Protein AF-A0A2G8K008-F1 (afdb_monomer)

Radius of gyration: 33.3 Å; Cα contacts (8 Å, |Δi|>4): 40; chains: 1; bounding box: 42×56×96 Å

Foldseek 3Di:
DDDDPDDPPPDPPVVVVVVVVVVVVVVVVCVVVPVPPPDPPPPPDDDVVVVVVVVVVVVVVVVVVVLVVLLVLLLVLVVVQVVCVVVVHDRDPVSVVSCVVNNNPPPPPDDDDDDPPDD

Organism: Stichopus japonicus (NCBI:txid307972)

Mean predicted aligned error: 19.08 Å

Sequence (119 aa):
MIPYLSALGSLTEMDYVGKAILSNKVKGVTKELGFSDDQSEEKPAYDPEKEKEEERRKAEEKAKRDGIMNKKKAERAAKRNDIRAKYGLKESRNDVQMVEDHGPAGKSTGEEDSKCLVM

Solvent-accessible surface area (backbone atoms only — not comparable to full-atom values): 7413 Å² total; per-residue (Å²): 136,88,86,91,87,83,87,92,83,85,74,68,67,69,56,51,55,54,51,52,54,52,52,51,51,53,54,50,53,37,51,76,71,64,65,62,86,79,64,86,73,75,71,75,78,88,51,75,65,61,51,53,53,49,52,51,52,53,51,53,52,47,52,52,52,50,53,53,52,44,30,55,49,6,42,51,27,47,54,51,37,54,53,26,52,75,71,74,40,80,68,50,68,70,33,51,49,40,23,68,78,48,31,61,71,71,84,73,90,64,85,84,88,76,85,79,80,79,129

pLDDT: mean 71.55, std 18.43, range [37.97, 96.94]

InterPro domains:
  IPR008849 Synaphin [PF05835] (14-107)
  IPR008849 Synaphin [PTHR16705] (14-111)

Structure (mmCIF, N/CA/C/O backbone):
data_AF-A0A2G8K008-F1
#
_entry.id   AF-A0A2G8K008-F1
#
loop_
_atom_site.group_PDB
_atom_site.id
_atom_site.type_symbol
_atom_site.label_atom_id
_atom_site.label_alt_id
_atom_site.label_comp_id
_atom_site.label_asym_id
_atom_site.label_entity_id
_atom_site.label_seq_id
_atom_site.pdbx_PDB_ins_code
_atom_site.Cartn_x
_atom_site.Cartn_y
_atom_site.Cartn_z
_atom_site.occupancy
_atom_site.B_iso_or_equiv
_atom_site.auth_seq_id
_atom_site.auth_comp_id
_atom_site.auth_asym_id
_atom_site.auth_atom_id
_atom_site.pdbx_PDB_model_num
ATOM 1 N N . MET A 1 1 ? -17.791 44.727 -73.343 1.00 37.97 1 MET A N 1
ATOM 2 C CA . MET A 1 1 ? -18.299 45.363 -72.112 1.00 37.97 1 MET A CA 1
ATOM 3 C C . MET A 1 1 ? -17.613 44.665 -70.943 1.00 37.97 1 MET A C 1
ATOM 5 O O . MET A 1 1 ? -17.682 43.450 -70.854 1.00 37.97 1 MET A O 1
ATOM 9 N N . ILE A 1 2 ? -16.813 45.439 -70.214 1.00 46.34 2 ILE A N 1
ATOM 10 C CA . ILE A 1 2 ? -15.912 45.142 -69.075 1.00 46.34 2 ILE A CA 1
ATOM 11 C C . ILE A 1 2 ? -16.750 44.769 -67.816 1.00 46.34 2 ILE A C 1
ATOM 13 O O . ILE A 1 2 ? -17.933 45.113 -67.848 1.00 46.34 2 ILE A O 1
ATOM 17 N N . PRO A 1 3 ? -16.237 44.243 -66.670 1.00 54.53 3 PRO A N 1
ATOM 18 C CA . PRO A 1 3 ? -14.991 43.514 -66.316 1.00 54.53 3 PRO A CA 1
ATOM 19 C C . PRO A 1 3 ? -15.253 42.224 -65.494 1.00 54.53 3 PRO A C 1
ATOM 21 O O . PRO A 1 3 ? -16.226 42.168 -64.767 1.00 54.53 3 PRO A O 1
ATOM 24 N N . TYR A 1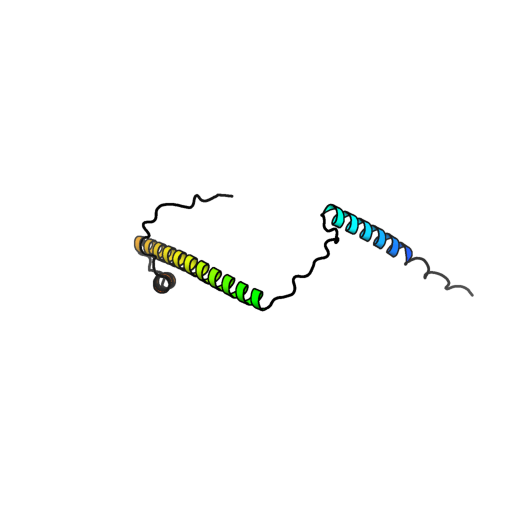 4 ? -14.305 41.283 -65.426 1.00 44.22 4 TYR A N 1
ATOM 25 C CA . TYR A 1 4 ? -13.958 40.602 -64.156 1.00 44.22 4 TYR A CA 1
ATOM 26 C C . TYR A 1 4 ? -12.476 40.195 -64.208 1.00 44.22 4 TYR A C 1
ATOM 28 O O . TYR A 1 4 ? -12.109 39.028 -64.274 1.00 44.22 4 TYR A O 1
ATOM 36 N N . LEU A 1 5 ? -11.612 41.212 -64.245 1.00 51.97 5 LEU A N 1
ATOM 37 C CA . LEU A 1 5 ? -10.209 41.115 -63.853 1.00 51.97 5 LEU A CA 1
ATOM 38 C C . LEU A 1 5 ? -10.081 41.822 -62.502 1.00 51.97 5 LEU A C 1
ATOM 40 O O . LEU A 1 5 ? -10.019 43.046 -62.470 1.00 51.97 5 LEU A O 1
ATOM 44 N N . SER A 1 6 ? -10.075 41.070 -61.406 1.00 51.66 6 SER A N 1
ATOM 45 C CA . SER A 1 6 ? -9.385 41.403 -60.151 1.00 51.66 6 SER A CA 1
ATOM 46 C C . SER A 1 6 ? -9.639 40.292 -59.126 1.00 51.66 6 SER A C 1
ATOM 48 O O . SER A 1 6 ? -10.675 39.642 -59.163 1.00 51.66 6 SER A O 1
ATOM 50 N N . ALA A 1 7 ? -8.694 40.108 -58.202 1.00 50.91 7 ALA A N 1
ATOM 51 C CA . ALA A 1 7 ? -8.805 39.297 -56.980 1.00 50.91 7 ALA A CA 1
ATOM 52 C C . ALA A 1 7 ? -8.298 37.839 -56.991 1.00 50.91 7 ALA A C 1
ATOM 54 O O . ALA A 1 7 ? -8.877 36.985 -56.330 1.00 50.91 7 ALA A O 1
ATOM 55 N N . LEU A 1 8 ? -7.142 37.562 -57.606 1.00 50.50 8 LEU A N 1
ATOM 56 C CA . LEU A 1 8 ? -6.338 36.370 -57.252 1.00 50.50 8 LEU A CA 1
ATOM 57 C C . LEU A 1 8 ? -4.865 36.685 -56.924 1.00 50.50 8 LEU A C 1
ATOM 59 O O . LEU A 1 8 ? -4.016 35.804 -56.950 1.00 50.50 8 LEU A O 1
ATOM 63 N N . GLY A 1 9 ? -4.549 37.943 -56.602 1.00 48.09 9 GLY A N 1
ATOM 64 C CA . GLY A 1 9 ? -3.162 38.415 -56.504 1.00 48.09 9 GLY A CA 1
ATOM 65 C C . GLY A 1 9 ? -2.663 38.862 -55.129 1.00 48.09 9 GLY A C 1
ATOM 66 O O . GLY A 1 9 ? -1.627 39.510 -55.094 1.00 48.09 9 GLY A O 1
ATOM 67 N N . SER A 1 10 ? -3.359 38.618 -54.010 1.00 51.38 10 SER A N 1
ATOM 68 C CA . SER A 1 10 ? -2.963 39.268 -52.740 1.00 51.38 10 SER A CA 1
ATOM 69 C C . SER A 1 10 ? -3.232 38.486 -51.449 1.00 51.38 10 SER A C 1
ATOM 71 O O . SER A 1 10 ? -3.514 39.100 -50.423 1.00 51.38 10 SER A O 1
ATOM 73 N N . LEU A 1 11 ? -3.172 37.151 -51.463 1.00 49.22 11 LEU A N 1
ATOM 74 C CA . LEU A 1 11 ? -3.398 36.345 -50.247 1.00 49.22 11 LEU A CA 1
ATOM 75 C C . LEU A 1 11 ? -2.290 35.337 -49.915 1.00 49.22 11 LEU A C 1
ATOM 77 O O . LEU A 1 11 ? -2.370 34.684 -48.884 1.00 49.2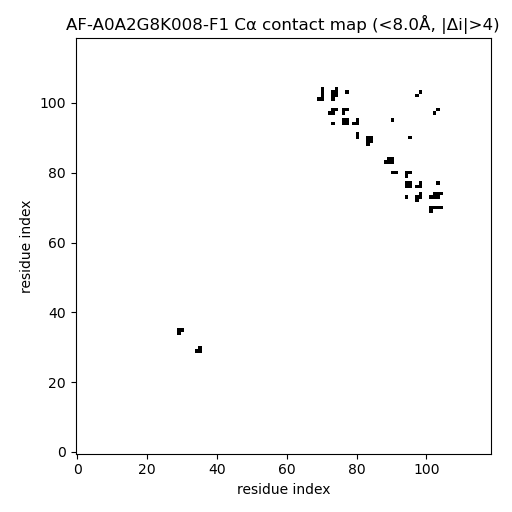2 11 LEU A O 1
ATOM 81 N N . THR A 1 12 ? -1.228 35.230 -50.717 1.00 52.75 12 THR A N 1
ATOM 82 C CA . THR A 1 12 ? -0.162 34.241 -50.475 1.00 52.75 12 THR A CA 1
ATOM 83 C C . THR A 1 12 ? 1.086 34.813 -49.799 1.00 52.75 12 THR A C 1
ATOM 85 O O . THR A 1 12 ? 1.780 34.070 -49.118 1.00 52.75 12 THR A O 1
ATOM 88 N N . GLU A 1 13 ? 1.388 36.111 -49.917 1.00 50.66 13 GLU A N 1
ATOM 89 C CA . GLU A 1 13 ? 2.628 36.676 -49.344 1.00 50.66 13 GLU A CA 1
ATOM 90 C C . GLU A 1 13 ? 2.547 36.943 -47.831 1.00 50.66 13 GLU A C 1
ATOM 92 O O . GLU A 1 13 ? 3.503 36.655 -47.107 1.00 50.66 13 GLU A O 1
ATOM 97 N N . MET A 1 14 ? 1.400 37.413 -47.322 1.00 53.91 14 MET A N 1
ATOM 98 C CA . MET A 1 14 ? 1.188 37.643 -45.879 1.00 53.91 14 MET A CA 1
ATOM 99 C C . MET A 1 14 ? 1.344 36.355 -45.052 1.00 53.91 14 MET A C 1
ATOM 101 O O . MET A 1 14 ? 1.922 36.379 -43.963 1.00 53.91 14 MET A O 1
ATOM 105 N N . ASP A 1 15 ? 0.903 35.218 -45.594 1.00 57.16 15 ASP A N 1
ATOM 106 C CA . ASP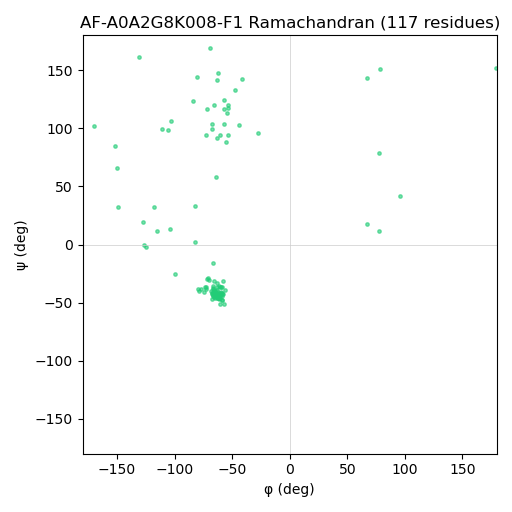 A 1 15 ? 0.991 33.917 -44.924 1.00 57.16 15 ASP A CA 1
ATOM 107 C C . ASP A 1 15 ? 2.424 33.373 -44.849 1.00 57.16 15 ASP A C 1
ATOM 109 O O . ASP A 1 15 ? 2.769 32.664 -43.900 1.00 57.16 15 ASP A O 1
ATOM 113 N N . T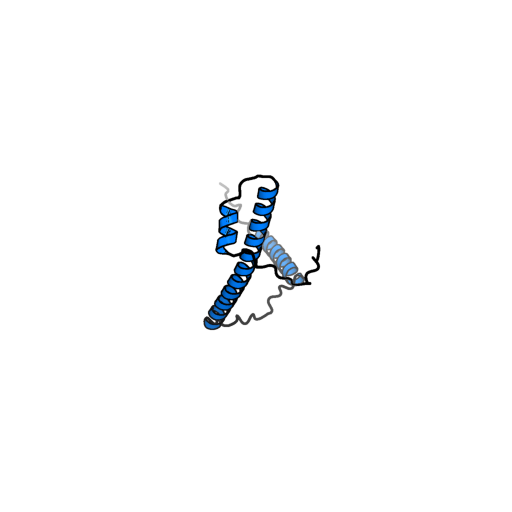YR A 1 16 ? 3.288 33.707 -45.812 1.00 55.88 16 TYR A N 1
ATOM 114 C CA . TYR A 1 16 ? 4.691 33.282 -45.795 1.00 55.88 16 TYR A CA 1
ATOM 115 C C . TYR A 1 16 ? 5.514 34.064 -44.769 1.00 55.88 16 TYR A C 1
ATOM 117 O O . TYR A 1 16 ? 6.307 33.472 -44.033 1.00 55.88 16 TYR A O 1
ATOM 125 N N . VAL A 1 17 ? 5.289 35.377 -44.667 1.00 58.88 17 VAL A N 1
ATOM 126 C CA . VAL A 1 17 ? 6.004 36.232 -43.708 1.00 58.88 17 VAL A CA 1
ATOM 127 C C . VAL A 1 17 ? 5.608 35.887 -42.268 1.00 58.88 17 VAL A C 1
ATOM 129 O O . VAL A 1 17 ? 6.478 35.746 -41.406 1.00 58.88 17 VAL A O 1
ATOM 132 N N . GLY A 1 18 ? 4.317 35.649 -42.006 1.00 57.91 18 GLY A N 1
ATOM 133 C CA . GLY A 1 18 ? 3.836 35.228 -40.686 1.00 57.91 18 GLY A CA 1
ATOM 134 C C . GLY A 1 18 ? 4.404 33.875 -40.241 1.00 57.91 18 GLY A C 1
ATOM 135 O O . GLY A 1 18 ? 4.866 33.736 -39.104 1.00 57.91 18 GLY A O 1
ATOM 136 N N . 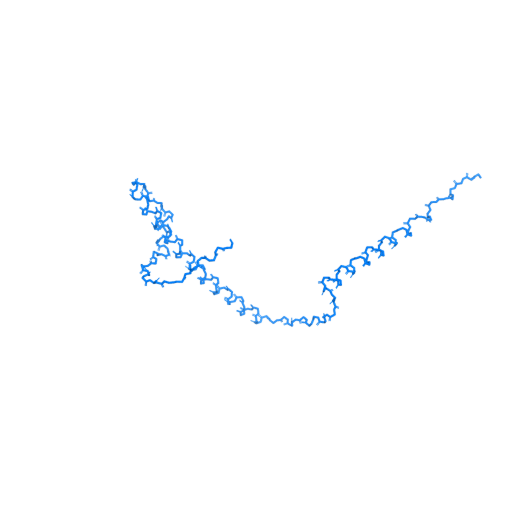LYS A 1 19 ? 4.460 32.893 -41.153 1.00 59.00 19 LYS A N 1
ATOM 137 C CA . LYS A 1 19 ? 5.069 31.576 -40.889 1.00 59.00 19 LYS A CA 1
ATOM 138 C C . LYS A 1 19 ? 6.572 31.679 -40.628 1.00 59.00 19 LYS A C 1
ATOM 140 O O . LYS A 1 19 ? 7.072 31.028 -39.710 1.00 59.00 19 LYS A O 1
ATOM 145 N N . ALA A 1 20 ? 7.288 32.527 -41.368 1.00 59.88 20 ALA A N 1
ATOM 146 C CA . ALA A 1 20 ? 8.719 32.739 -41.167 1.00 59.88 20 ALA A CA 1
ATOM 147 C C . ALA A 1 20 ? 9.024 33.334 -39.779 1.00 59.88 20 ALA A C 1
ATOM 149 O O . ALA A 1 20 ? 9.903 32.835 -39.072 1.00 59.88 20 ALA A O 1
ATOM 150 N N . ILE A 1 21 ? 8.252 34.333 -39.337 1.00 60.72 21 ILE A N 1
ATOM 151 C CA . ILE A 1 21 ? 8.443 34.978 -38.028 1.00 60.72 21 ILE A CA 1
ATOM 152 C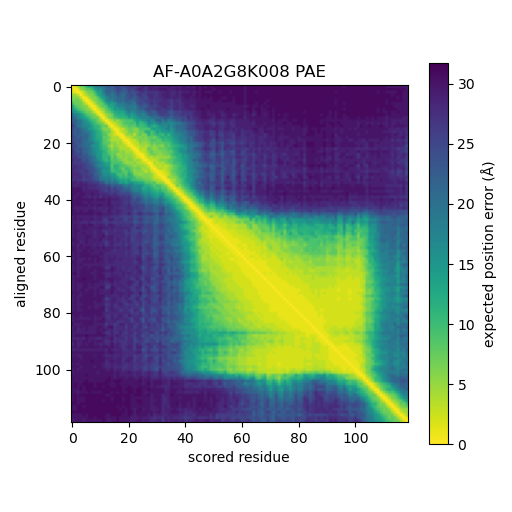 C . ILE A 1 21 ? 8.119 34.017 -36.876 1.00 60.72 21 ILE A C 1
ATOM 154 O O . ILE A 1 21 ? 8.885 33.952 -35.910 1.00 60.72 21 ILE A O 1
ATOM 158 N N . LEU A 1 22 ? 7.036 33.233 -36.976 1.00 60.22 22 LEU A N 1
ATOM 159 C CA . LEU A 1 22 ? 6.732 32.201 -35.976 1.00 60.22 22 LEU A CA 1
ATOM 160 C C . LEU A 1 22 ? 7.839 31.146 -35.909 1.00 60.22 22 LEU A C 1
ATOM 162 O O . LEU A 1 22 ? 8.272 30.786 -34.817 1.00 60.22 22 LEU A O 1
ATOM 166 N N . SER A 1 23 ? 8.335 30.687 -37.061 1.00 59.41 23 SER A N 1
ATOM 167 C CA . SER A 1 23 ? 9.384 29.666 -37.104 1.00 59.41 23 SER A CA 1
ATOM 168 C C . SER A 1 23 ? 10.695 30.148 -36.472 1.00 59.41 23 SER A C 1
ATOM 170 O O . SER A 1 23 ? 11.346 29.388 -35.758 1.00 59.41 23 SER A O 1
ATOM 172 N N . ASN A 1 24 ? 11.046 31.426 -36.647 1.00 60.75 24 ASN A N 1
ATOM 173 C CA . ASN A 1 24 ? 12.241 32.015 -36.046 1.00 60.75 24 ASN A CA 1
ATOM 174 C C . ASN A 1 24 ? 12.086 32.233 -34.535 1.00 60.75 24 ASN A C 1
ATOM 176 O O . ASN A 1 24 ? 13.034 31.984 -33.793 1.00 60.75 24 ASN A O 1
ATOM 180 N N . LYS A 1 25 ? 10.899 32.635 -34.057 1.00 62.31 25 LYS A N 1
ATOM 181 C CA . LYS A 1 25 ? 10.638 32.761 -32.612 1.00 62.31 25 LYS A CA 1
ATOM 182 C C . LYS A 1 25 ? 10.663 31.410 -31.905 1.00 62.31 25 LYS A C 1
ATOM 184 O O . LYS A 1 25 ? 11.287 31.299 -30.857 1.00 62.31 25 LYS A O 1
ATOM 189 N N . VAL A 1 26 ? 10.041 30.384 -32.487 1.00 61.59 26 VAL A N 1
ATOM 190 C CA . VAL A 1 26 ? 10.057 29.028 -31.919 1.00 61.59 26 VAL A CA 1
ATOM 191 C C . VAL A 1 26 ? 11.485 28.486 -31.881 1.00 61.59 26 VAL A C 1
ATOM 193 O O . VAL A 1 26 ? 11.914 28.021 -30.832 1.00 61.59 26 VAL A O 1
ATOM 196 N N . LYS A 1 27 ? 12.260 28.644 -32.965 1.00 60.38 27 LYS A N 1
ATOM 197 C CA . LYS A 1 27 ? 13.676 28.241 -32.998 1.00 60.38 27 LYS A CA 1
ATOM 198 C C . LYS A 1 27 ? 14.548 28.989 -31.982 1.00 60.38 27 LYS A C 1
ATOM 200 O O . LYS A 1 27 ? 15.476 28.399 -31.437 1.00 60.38 27 LYS A O 1
ATOM 205 N N . GLY A 1 28 ? 14.274 30.271 -31.730 1.00 61.75 28 GLY A N 1
ATOM 206 C CA . GLY A 1 28 ? 14.975 31.053 -30.705 1.00 61.75 28 GLY A CA 1
ATOM 207 C C . GLY A 1 28 ? 14.709 30.526 -29.294 1.00 61.75 28 GLY A C 1
ATOM 208 O O . GLY A 1 28 ? 15.649 30.282 -28.544 1.00 61.75 28 GLY A O 1
ATOM 209 N N . VAL A 1 29 ? 13.441 30.248 -28.976 1.00 63.81 29 VAL A N 1
ATOM 210 C CA . VAL A 1 29 ? 13.027 29.728 -27.663 1.00 63.81 29 VAL A CA 1
ATOM 211 C C . VAL A 1 29 ? 13.529 28.300 -27.433 1.00 63.81 29 VAL A C 1
ATOM 213 O O . VAL A 1 29 ? 14.011 27.994 -26.348 1.00 63.81 29 VAL A O 1
ATOM 216 N N . THR A 1 30 ? 13.501 27.422 -28.441 1.00 61.88 30 THR A N 1
ATOM 217 C CA . THR A 1 30 ? 14.047 26.059 -28.300 1.00 61.88 30 THR A CA 1
ATOM 218 C C . THR A 1 30 ? 15.563 26.061 -28.103 1.00 61.88 30 THR A C 1
ATOM 220 O O . THR A 1 30 ? 16.083 25.205 -27.395 1.00 61.88 30 THR A O 1
ATOM 223 N N . LYS A 1 31 ? 16.278 27.033 -28.684 1.00 63.09 31 LYS A N 1
ATOM 224 C CA . LYS A 1 31 ? 17.733 27.169 -28.537 1.00 63.09 31 LYS A CA 1
ATOM 225 C C . LYS A 1 31 ? 18.137 27.762 -27.181 1.00 63.09 31 LYS A C 1
ATOM 227 O O . LYS A 1 31 ? 19.110 27.295 -26.601 1.00 63.09 31 LYS A O 1
ATOM 232 N N . GLU A 1 32 ? 17.384 28.730 -26.653 1.00 63.31 32 GLU A N 1
ATOM 233 C CA . GLU A 1 32 ? 17.598 29.267 -25.294 1.00 63.31 32 GLU A CA 1
ATOM 234 C C . GLU A 1 32 ? 17.229 28.262 -24.193 1.00 63.31 32 GLU A C 1
ATOM 236 O O . GLU A 1 32 ? 17.865 28.240 -23.144 1.00 63.31 32 GLU A O 1
ATOM 241 N N . LEU A 1 33 ? 16.249 27.388 -24.444 1.00 63.72 33 LEU A N 1
ATOM 242 C CA . LEU A 1 33 ? 15.861 26.308 -23.530 1.00 63.72 33 LEU A CA 1
ATOM 243 C C . LEU A 1 33 ? 16.755 25.055 -23.632 1.00 63.72 33 LEU A C 1
ATOM 245 O O . LEU A 1 33 ? 16.492 24.072 -22.946 1.00 63.72 33 LEU A O 1
ATOM 249 N N . GLY A 1 34 ? 17.801 25.070 -24.469 1.00 59.94 34 GLY A N 1
ATOM 250 C CA . GLY A 1 34 ? 18.765 23.969 -24.581 1.00 59.94 34 GLY A CA 1
ATOM 251 C C . GLY A 1 34 ? 18.290 22.750 -25.382 1.00 59.94 34 GLY A C 1
ATOM 252 O O . GLY A 1 34 ? 18.976 21.734 -25.387 1.00 59.94 34 GLY A O 1
ATOM 253 N N . PHE A 1 35 ? 17.174 22.844 -26.113 1.00 60.69 35 PHE A N 1
ATOM 254 C CA . PHE A 1 35 ? 16.686 21.805 -27.036 1.00 60.69 35 PHE A CA 1
ATOM 255 C C . PHE A 1 35 ? 17.374 21.872 -28.411 1.00 60.69 35 PHE A C 1
ATOM 257 O O . PHE A 1 35 ? 16.754 21.632 -29.448 1.00 60.69 35 PHE A O 1
ATOM 264 N N . SER A 1 36 ? 18.648 22.264 -28.457 1.00 58.00 36 SER A N 1
ATOM 265 C CA . SER A 1 36 ? 19.461 22.083 -29.659 1.00 58.00 36 SER A CA 1
ATOM 266 C C . SER A 1 36 ? 19.691 20.589 -29.861 1.00 58.00 36 SER A C 1
ATOM 268 O O . SER A 1 36 ? 20.485 19.975 -29.154 1.00 58.00 36 SER A O 1
ATOM 270 N N . ASP A 1 37 ? 18.950 20.052 -30.823 1.00 57.69 37 ASP A N 1
ATOM 271 C CA . ASP A 1 37 ? 18.991 18.703 -31.392 1.00 57.69 37 ASP A CA 1
ATOM 272 C C . ASP A 1 37 ? 20.334 18.427 -32.101 1.00 57.69 37 ASP A C 1
ATOM 274 O O . ASP A 1 37 ? 20.398 18.205 -33.305 1.00 57.69 37 ASP A O 1
ATOM 278 N N . ASP A 1 38 ? 21.435 18.547 -31.357 1.00 54.97 38 ASP A N 1
ATOM 279 C CA . ASP A 1 38 ? 22.773 18.079 -31.746 1.00 54.97 38 ASP A CA 1
ATOM 280 C C . ASP A 1 38 ? 23.255 17.006 -30.759 1.00 54.97 38 ASP A C 1
ATOM 282 O O . ASP A 1 38 ? 24.432 16.872 -30.429 1.00 54.97 38 ASP A O 1
ATOM 286 N N . GLN A 1 39 ? 22.296 16.243 -30.238 1.00 53.91 39 GLN A N 1
ATOM 287 C CA . GLN A 1 39 ? 22.562 14.912 -29.740 1.00 53.91 39 GLN A CA 1
ATOM 288 C C . GLN A 1 39 ? 22.039 13.967 -30.804 1.00 53.91 39 GLN A C 1
ATOM 290 O O . GLN A 1 39 ? 20.836 13.798 -30.970 1.00 53.91 39 GLN A O 1
ATOM 295 N N . SER A 1 40 ? 22.955 13.346 -31.541 1.00 54.22 40 SER A N 1
ATOM 296 C CA . SER A 1 40 ? 22.682 12.047 -32.133 1.00 54.22 40 SER A CA 1
ATOM 297 C C . SER A 1 40 ? 22.262 11.117 -30.993 1.00 54.22 40 SER A C 1
ATOM 299 O O . SER A 1 40 ? 23.105 10.492 -30.350 1.00 54.22 40 SER A O 1
ATOM 301 N N . GLU A 1 41 ? 20.966 11.093 -30.688 1.00 53.00 41 GLU A N 1
ATOM 302 C CA . GLU A 1 41 ? 20.364 10.108 -29.810 1.00 53.00 41 GLU A CA 1
ATOM 303 C C . GLU A 1 41 ? 20.558 8.756 -30.501 1.00 53.00 41 GLU A C 1
ATOM 305 O O . GLU A 1 41 ? 19.763 8.329 -31.345 1.00 53.00 41 GLU A O 1
ATOM 310 N N . GLU A 1 42 ? 21.669 8.089 -30.180 1.00 54.78 42 GLU A N 1
ATOM 311 C CA . GLU A 1 42 ? 21.787 6.644 -30.286 1.00 54.78 42 GLU A CA 1
ATOM 312 C C . GLU A 1 42 ? 20.607 6.074 -29.504 1.00 54.78 42 GLU A C 1
ATOM 314 O O . GLU A 1 42 ? 20.632 5.959 -28.279 1.00 54.78 42 GLU A O 1
ATOM 319 N N . LYS A 1 43 ? 19.515 5.787 -30.218 1.00 55.97 43 LYS A N 1
ATOM 320 C CA . LYS A 1 43 ? 18.378 5.074 -29.653 1.00 55.97 43 LYS A CA 1
ATOM 321 C C . LYS A 1 43 ? 18.947 3.791 -29.051 1.00 55.97 43 LYS A C 1
ATOM 323 O O . LYS A 1 43 ? 19.508 3.001 -29.818 1.00 55.97 43 LYS A O 1
ATOM 328 N N . PRO A 1 44 ? 18.844 3.567 -27.727 1.00 59.50 44 PRO A N 1
ATOM 329 C CA . PRO A 1 44 ? 19.318 2.322 -27.155 1.00 59.50 44 PRO A CA 1
ATOM 330 C C . PRO A 1 44 ? 18.580 1.200 -27.881 1.00 59.50 44 PRO A C 1
ATOM 332 O O . PRO A 1 44 ? 17.350 1.224 -27.977 1.00 59.50 44 PRO A O 1
ATOM 335 N N . ALA A 1 45 ? 19.332 0.272 -28.473 1.00 71.12 45 ALA A N 1
ATOM 336 C CA . ALA A 1 45 ? 18.747 -0.882 -29.135 1.00 71.12 45 ALA A CA 1
ATOM 337 C C . ALA A 1 45 ? 17.812 -1.569 -28.132 1.00 71.12 45 ALA A C 1
ATOM 339 O O . ALA A 1 45 ? 18.239 -1.931 -27.034 1.00 71.12 45 ALA A O 1
ATOM 340 N N . TYR A 1 46 ? 16.529 -1.662 -28.485 1.00 70.56 46 TYR A N 1
ATOM 341 C CA . TYR A 1 46 ? 15.509 -2.266 -27.639 1.00 70.56 46 TYR A CA 1
ATOM 342 C C . TYR A 1 46 ? 15.921 -3.702 -27.305 1.00 70.56 46 TYR A C 1
ATOM 344 O O . TYR A 1 46 ? 16.070 -4.536 -28.200 1.00 70.56 46 TYR A O 1
ATOM 352 N N . ASP A 1 47 ? 16.136 -3.956 -26.016 1.00 78.31 47 ASP A N 1
ATOM 353 C CA . ASP A 1 47 ? 16.577 -5.241 -25.491 1.00 78.31 47 ASP A CA 1
ATOM 354 C C . ASP A 1 47 ? 15.427 -5.866 -24.681 1.00 78.31 47 ASP A C 1
ATOM 356 O O . ASP A 1 47 ? 15.188 -5.475 -23.530 1.00 78.31 47 ASP A O 1
ATOM 360 N N . PRO A 1 48 ? 14.677 -6.813 -25.272 1.00 80.06 48 PRO A N 1
ATOM 361 C CA . PRO A 1 48 ? 13.493 -7.396 -24.648 1.00 80.06 48 PRO A CA 1
ATOM 362 C C . PRO A 1 48 ? 13.815 -8.229 -23.399 1.00 80.06 48 PRO A C 1
ATOM 364 O O . PRO A 1 48 ? 12.908 -8.539 -22.625 1.00 80.06 48 PRO A O 1
ATOM 367 N N . GLU A 1 49 ? 15.074 -8.625 -23.178 1.00 79.81 49 GLU A N 1
ATOM 368 C CA . GLU A 1 49 ? 15.466 -9.327 -21.951 1.00 79.81 49 GLU A CA 1
ATOM 369 C C . GLU A 1 49 ? 15.636 -8.356 -20.779 1.00 79.81 49 GLU A C 1
ATOM 371 O O . GLU A 1 49 ? 15.151 -8.635 -19.678 1.00 79.81 49 GLU A O 1
ATOM 376 N N . LYS A 1 50 ? 16.218 -7.176 -21.027 1.00 80.44 50 LYS A N 1
ATOM 377 C CA . LYS A 1 50 ? 16.341 -6.115 -20.013 1.00 80.44 50 LYS A CA 1
ATOM 378 C C . LYS A 1 50 ? 14.986 -5.562 -19.593 1.00 80.44 50 LYS A C 1
ATOM 380 O O . LYS A 1 50 ? 14.769 -5.337 -18.405 1.00 80.44 50 LYS A O 1
ATOM 385 N N . GLU A 1 51 ? 14.054 -5.402 -20.532 1.00 82.69 51 GLU A N 1
ATOM 386 C CA . GLU A 1 51 ? 12.693 -4.961 -20.207 1.00 82.69 51 GLU A CA 1
ATOM 387 C C . GLU A 1 51 ? 11.991 -5.954 -19.265 1.00 82.69 51 GLU A C 1
ATOM 389 O O . GLU A 1 51 ? 11.457 -5.554 -18.230 1.00 82.69 51 GLU A O 1
ATOM 394 N N . LYS A 1 52 ? 12.075 -7.261 -19.546 1.00 86.00 52 LYS A N 1
ATOM 395 C CA . LYS A 1 52 ? 11.494 -8.302 -18.678 1.00 86.00 52 LYS A CA 1
ATOM 396 C C . LYS A 1 52 ? 12.129 -8.334 -17.290 1.00 86.00 52 LYS A C 1
ATOM 398 O O . LYS A 1 52 ? 11.431 -8.552 -16.297 1.00 86.00 52 LYS A O 1
ATOM 403 N N . GLU A 1 53 ? 13.443 -8.150 -17.193 1.00 83.88 53 GLU A N 1
ATOM 404 C CA . GLU A 1 53 ? 14.126 -8.102 -15.899 1.00 83.88 53 GLU A CA 1
ATOM 405 C C . GLU A 1 53 ? 13.717 -6.862 -15.089 1.00 83.88 53 GLU A C 1
ATOM 407 O O . GLU A 1 53 ? 13.437 -6.960 -13.888 1.00 83.88 53 GLU A O 1
ATOM 412 N N . GLU A 1 54 ? 13.593 -5.705 -15.741 1.00 84.56 54 GLU A N 1
ATOM 413 C CA . GLU A 1 54 ? 13.083 -4.492 -15.109 1.00 84.56 54 GLU A CA 1
ATOM 414 C C . GLU A 1 54 ? 11.633 -4.628 -14.644 1.00 84.56 54 GLU A C 1
ATOM 416 O O . GLU A 1 54 ? 11.304 -4.202 -13.535 1.00 84.56 54 GLU A O 1
ATOM 421 N N . GLU A 1 55 ? 10.756 -5.220 -15.455 1.00 88.06 55 GLU A N 1
ATOM 422 C CA . GLU A 1 55 ? 9.364 -5.473 -15.079 1.00 88.06 55 GLU A CA 1
ATOM 423 C C . GLU A 1 55 ? 9.269 -6.375 -13.849 1.00 88.06 55 GLU A C 1
ATOM 425 O O . GLU A 1 55 ? 8.516 -6.075 -12.916 1.00 88.06 55 GLU A O 1
ATOM 430 N N . ARG A 1 56 ? 10.084 -7.436 -13.789 1.00 88.31 56 ARG A N 1
ATOM 431 C CA . ARG A 1 56 ? 10.160 -8.312 -12.613 1.00 88.31 56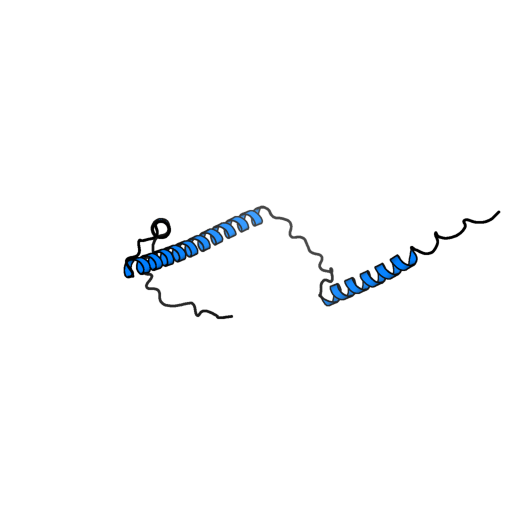 ARG A CA 1
ATOM 432 C C . ARG A 1 56 ? 10.625 -7.561 -11.371 1.00 88.31 56 ARG A C 1
ATOM 434 O O . ARG A 1 56 ? 9.988 -7.674 -10.324 1.00 88.31 56 ARG A O 1
ATOM 441 N N . ARG A 1 57 ? 11.676 -6.742 -11.480 1.00 89.50 57 ARG A N 1
ATOM 442 C CA . ARG A 1 57 ? 12.158 -5.907 -10.366 1.00 89.50 57 ARG A CA 1
ATOM 443 C C . ARG A 1 57 ? 11.097 -4.919 -9.888 1.00 89.50 57 ARG A C 1
ATOM 445 O O . ARG A 1 57 ? 10.856 -4.811 -8.686 1.00 89.50 57 ARG A O 1
ATOM 452 N N . LYS A 1 58 ? 10.410 -4.245 -10.814 1.00 89.25 58 LYS A N 1
ATOM 453 C CA . LYS A 1 58 ? 9.312 -3.317 -10.500 1.00 89.25 58 LYS A CA 1
ATOM 454 C C . LYS A 1 58 ? 8.154 -4.044 -9.810 1.00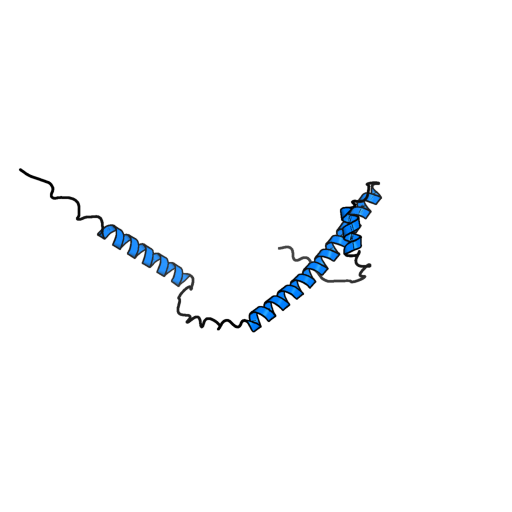 89.25 58 LYS A C 1
ATOM 456 O O . LYS A 1 58 ? 7.602 -3.517 -8.844 1.00 89.25 58 LYS A O 1
ATOM 461 N N . ALA A 1 59 ? 7.811 -5.254 -10.251 1.00 89.88 59 ALA A N 1
ATOM 462 C CA . ALA A 1 59 ? 6.775 -6.071 -9.624 1.00 89.88 59 ALA A CA 1
ATOM 463 C C . ALA A 1 59 ? 7.155 -6.495 -8.194 1.00 89.88 59 ALA A C 1
ATOM 465 O O . ALA A 1 59 ? 6.333 -6.384 -7.284 1.00 89.88 59 ALA A O 1
ATOM 466 N N . GLU A 1 60 ? 8.403 -6.911 -7.966 1.00 90.69 60 GLU A N 1
ATOM 467 C CA . GLU A 1 60 ? 8.906 -7.271 -6.635 1.00 90.69 60 GLU A CA 1
ATOM 468 C C . GLU A 1 60 ? 8.948 -6.068 -5.683 1.00 90.69 60 GLU A C 1
ATOM 470 O O . GLU A 1 60 ? 8.524 -6.167 -4.529 1.00 90.69 60 GLU A O 1
ATOM 475 N N . GLU A 1 61 ? 9.414 -4.908 -6.151 1.00 89.69 61 GLU A N 1
ATOM 476 C CA . GLU A 1 61 ? 9.378 -3.674 -5.363 1.00 89.69 61 GLU A CA 1
ATOM 477 C C . GLU A 1 61 ? 7.953 -3.254 -5.022 1.00 89.69 61 GLU A C 1
ATOM 479 O O . GLU A 1 61 ? 7.675 -2.862 -3.885 1.00 89.69 61 GLU A O 1
ATOM 484 N N . LYS A 1 62 ? 7.039 -3.351 -5.991 1.00 90.88 62 LYS A N 1
ATOM 485 C CA . LYS A 1 62 ? 5.627 -3.050 -5.778 1.00 90.88 62 LYS A CA 1
ATOM 486 C C . LYS A 1 62 ? 5.031 -3.986 -4.731 1.00 90.88 62 LYS A C 1
ATOM 488 O O . LYS A 1 62 ? 4.438 -3.497 -3.778 1.00 90.88 62 LYS A O 1
ATOM 493 N N . ALA A 1 63 ? 5.284 -5.291 -4.825 1.00 90.56 63 ALA A N 1
ATOM 494 C CA . ALA A 1 63 ? 4.822 -6.263 -3.836 1.00 90.56 63 ALA A CA 1
ATOM 495 C C . ALA A 1 63 ? 5.364 -5.964 -2.425 1.00 90.56 63 ALA A C 1
ATOM 497 O O . ALA A 1 63 ? 4.617 -6.026 -1.447 1.00 90.56 63 ALA A O 1
ATOM 498 N N . LYS A 1 64 ? 6.641 -5.568 -2.302 1.00 91.06 64 LYS A N 1
ATOM 499 C CA . LYS A 1 64 ? 7.230 -5.147 -1.017 1.00 91.06 64 LYS A CA 1
ATOM 500 C C . LYS A 1 64 ? 6.554 -3.889 -0.464 1.00 91.06 64 LYS A C 1
ATOM 502 O O . LYS A 1 64 ? 6.203 -3.858 0.718 1.00 91.06 64 LYS A O 1
ATOM 507 N N . ARG A 1 65 ? 6.342 -2.864 -1.298 1.00 89.75 65 ARG A N 1
ATOM 508 C CA . ARG A 1 65 ? 5.650 -1.624 -0.899 1.00 89.75 65 ARG A CA 1
ATOM 509 C C . ARG A 1 65 ? 4.208 -1.906 -0.484 1.00 89.75 65 ARG A C 1
ATOM 511 O O . ARG A 1 65 ? 3.790 -1.447 0.578 1.00 89.75 65 ARG A O 1
ATOM 518 N N . ASP A 1 66 ? 3.485 -2.701 -1.263 1.00 90.50 66 ASP A N 1
ATOM 519 C CA . ASP A 1 66 ? 2.100 -3.078 -0.985 1.00 90.50 66 ASP A CA 1
ATOM 520 C C . ASP A 1 66 ? 2.002 -3.861 0.331 1.00 90.50 66 ASP A C 1
ATOM 522 O O . ASP A 1 66 ? 1.160 -3.546 1.172 1.00 90.50 66 ASP A O 1
ATOM 526 N N . GLY A 1 67 ? 2.931 -4.790 0.585 1.00 88.06 67 GLY A N 1
ATOM 527 C CA . GLY A 1 67 ? 3.020 -5.511 1.855 1.00 88.06 67 GLY A CA 1
ATOM 528 C C . GLY A 1 67 ? 3.214 -4.587 3.063 1.00 88.06 67 GLY A C 1
ATOM 529 O O . GLY A 1 67 ? 2.522 -4.728 4.072 1.00 88.06 67 GLY A O 1
ATOM 530 N N . ILE A 1 68 ? 4.106 -3.595 2.963 1.00 89.81 68 ILE A N 1
ATOM 531 C CA . ILE A 1 68 ? 4.320 -2.600 4.030 1.00 89.81 68 ILE A CA 1
ATOM 532 C C . ILE A 1 68 ? 3.062 -1.748 4.240 1.00 89.81 68 ILE A C 1
ATOM 534 O O . ILE A 1 68 ? 2.651 -1.501 5.376 1.00 89.81 68 ILE A O 1
ATOM 538 N N . MET A 1 69 ? 2.435 -1.291 3.156 1.00 91.44 69 MET A N 1
ATOM 539 C CA . MET A 1 69 ? 1.243 -0.449 3.235 1.00 91.44 69 MET A CA 1
ATOM 540 C C . MET A 1 69 ? 0.049 -1.204 3.820 1.00 91.44 69 MET A C 1
ATOM 542 O O . MET A 1 69 ? -0.701 -0.627 4.608 1.00 91.44 69 MET A O 1
ATOM 546 N N . ASN A 1 70 ? -0.104 -2.485 3.496 1.00 91.50 70 ASN A N 1
ATOM 547 C CA . ASN A 1 70 ? -1.162 -3.331 4.039 1.00 91.50 70 ASN A CA 1
ATOM 548 C C . ASN A 1 70 ? -0.990 -3.560 5.546 1.00 91.50 70 ASN A C 1
ATOM 550 O O . ASN A 1 70 ? -1.956 -3.386 6.286 1.00 91.50 70 ASN A O 1
ATOM 554 N N . LYS A 1 71 ? 0.240 -3.787 6.029 1.00 91.00 71 LYS A N 1
ATOM 555 C CA . LYS A 1 71 ? 0.531 -3.837 7.476 1.00 91.00 71 LYS A CA 1
ATOM 556 C C . LYS A 1 71 ? 0.162 -2.533 8.187 1.00 91.00 71 LYS A C 1
ATOM 558 O O . LYS A 1 71 ? -0.566 -2.542 9.176 1.00 91.00 71 LYS A O 1
ATOM 563 N N . LYS A 1 72 ? 0.561 -1.382 7.631 1.00 90.81 72 LYS A N 1
ATOM 564 C CA . LYS A 1 72 ? 0.196 -0.062 8.186 1.00 90.81 72 LYS A CA 1
ATOM 565 C C . LYS A 1 72 ? -1.320 0.163 8.204 1.00 90.81 72 LYS A C 1
ATOM 567 O O . LYS A 1 72 ? -1.843 0.797 9.121 1.00 90.81 72 LYS A O 1
ATOM 572 N N . LYS A 1 73 ? -2.044 -0.316 7.187 1.00 92.00 73 LYS A N 1
ATOM 573 C CA . LYS A 1 73 ? -3.513 -0.245 7.144 1.00 92.00 73 LYS A CA 1
ATOM 574 C C . LYS A 1 73 ? -4.144 -1.116 8.231 1.00 92.00 73 LYS A C 1
ATOM 576 O O . LYS A 1 73 ? -5.041 -0.618 8.910 1.00 92.00 73 LYS A O 1
ATOM 581 N N . ALA A 1 74 ? -3.646 -2.334 8.435 1.00 91.81 74 ALA A N 1
ATOM 582 C CA . ALA A 1 74 ? -4.100 -3.234 9.493 1.00 91.81 74 ALA A CA 1
ATOM 583 C C . ALA A 1 74 ? -3.877 -2.634 10.889 1.00 91.81 74 ALA A C 1
ATOM 585 O O . ALA A 1 74 ? -4.808 -2.558 11.684 1.00 91.81 74 ALA A O 1
ATOM 586 N N . GLU A 1 75 ? -2.698 -2.071 11.164 1.00 92.19 75 GLU A N 1
ATOM 587 C CA . GLU A 1 75 ? -2.429 -1.377 12.433 1.00 92.19 75 GLU A CA 1
ATOM 588 C C . GLU A 1 75 ? -3.388 -0.204 12.681 1.00 92.19 75 GLU A C 1
ATOM 590 O O . GLU A 1 75 ? -3.873 0.005 13.795 1.00 92.19 75 GLU A O 1
ATOM 595 N N . ARG A 1 76 ? -3.685 0.585 11.640 1.00 93.50 76 ARG A N 1
ATOM 596 C CA . ARG A 1 76 ? -4.666 1.676 11.742 1.00 93.50 76 ARG A CA 1
ATOM 597 C C . ARG A 1 76 ? -6.078 1.144 11.969 1.00 93.50 76 ARG A C 1
ATOM 599 O O . ARG A 1 76 ? -6.828 1.772 12.709 1.00 93.50 76 ARG A O 1
ATOM 606 N N . ALA A 1 77 ? -6.446 0.032 11.338 1.00 92.12 77 ALA A N 1
ATOM 607 C CA . ALA A 1 77 ? -7.740 -0.615 11.527 1.00 92.12 77 ALA A CA 1
ATOM 608 C C . ALA A 1 77 ? -7.908 -1.124 12.968 1.00 92.12 77 ALA A C 1
ATOM 610 O O . ALA A 1 77 ? -8.919 -0.810 13.596 1.00 92.12 77 ALA A O 1
ATOM 611 N N . ALA A 1 78 ? -6.876 -1.763 13.529 1.00 91.75 78 ALA A N 1
ATOM 612 C CA . ALA A 1 78 ? -6.837 -2.161 14.935 1.00 91.75 78 ALA A CA 1
ATOM 613 C C . ALA A 1 78 ? -7.024 -0.949 15.864 1.00 91.75 78 ALA A C 1
ATOM 615 O O . ALA A 1 78 ? -7.961 -0.921 16.657 1.00 91.75 78 ALA A O 1
ATOM 616 N N . LYS A 1 79 ? -6.244 0.127 15.671 1.00 93.94 79 LYS A N 1
ATOM 617 C CA . LYS A 1 79 ? -6.382 1.363 16.467 1.00 93.94 79 LYS A CA 1
ATOM 618 C C . LYS A 1 79 ? -7.777 1.988 16.371 1.00 93.94 79 LYS A C 1
ATOM 620 O O . LYS A 1 79 ? -8.273 2.530 17.356 1.00 93.94 79 LYS A O 1
ATOM 625 N N . ARG A 1 80 ? -8.425 1.942 15.200 1.00 94.38 80 ARG A N 1
ATOM 626 C CA . ARG A 1 80 ? -9.807 2.429 15.052 1.00 94.38 80 ARG A CA 1
ATOM 627 C C . ARG A 1 80 ? -10.786 1.581 15.857 1.00 94.38 80 ARG A C 1
ATOM 629 O O . ARG A 1 80 ? -11.648 2.152 16.520 1.00 94.38 80 ARG A O 1
ATOM 636 N N . ASN A 1 81 ? -10.671 0.256 15.802 1.00 93.00 81 ASN A N 1
ATOM 637 C CA . ASN A 1 81 ? -11.524 -0.633 16.590 1.00 93.00 81 ASN A CA 1
ATOM 638 C C . ASN A 1 81 ? -11.284 -0.459 18.094 1.00 93.00 81 ASN A C 1
ATOM 640 O O . ASN A 1 81 ? -12.261 -0.337 18.825 1.00 93.00 81 ASN A O 1
ATOM 644 N N . ASP A 1 82 ? -10.036 -0.282 18.536 1.00 93.62 82 ASP A N 1
ATOM 645 C CA . ASP A 1 82 ? -9.724 0.031 19.936 1.00 93.62 82 ASP A CA 1
ATOM 646 C C . ASP A 1 82 ? -10.418 1.319 20.402 1.00 93.62 82 ASP A C 1
ATOM 648 O O . ASP A 1 82 ? -10.968 1.385 21.500 1.00 93.62 82 ASP A O 1
ATOM 652 N N . ILE A 1 83 ? -10.417 2.365 19.566 1.00 95.06 83 ILE A N 1
ATOM 653 C CA . ILE A 1 83 ? -11.127 3.617 19.860 1.00 95.06 83 ILE A CA 1
ATOM 654 C C . ILE A 1 83 ? -12.636 3.371 19.928 1.00 95.06 83 ILE A C 1
ATOM 656 O O . ILE A 1 83 ? -13.283 3.850 20.855 1.00 95.06 83 ILE A O 1
ATOM 660 N N . ARG A 1 84 ? -13.208 2.604 18.992 1.00 95.56 84 ARG A N 1
ATOM 661 C CA . ARG A 1 84 ? -14.638 2.264 19.027 1.00 95.56 84 ARG A CA 1
ATOM 662 C C . ARG A 1 84 ? -15.002 1.531 20.317 1.00 95.56 84 ARG A C 1
ATOM 664 O O . ARG A 1 84 ? -15.930 1.960 20.998 1.00 95.56 84 ARG A O 1
ATOM 671 N N . ALA A 1 85 ? -14.222 0.522 20.697 1.00 95.31 85 ALA A N 1
ATOM 672 C CA . ALA A 1 85 ? -14.422 -0.239 21.923 1.00 95.31 85 ALA A CA 1
ATOM 673 C C . ALA A 1 85 ? -14.378 0.656 23.173 1.00 95.31 85 ALA A C 1
ATOM 675 O O . ALA A 1 85 ? -15.254 0.549 24.031 1.00 95.31 85 ALA A O 1
ATOM 676 N N . LYS A 1 86 ? -13.433 1.608 23.245 1.00 96.94 86 LYS A N 1
ATOM 677 C CA . LYS A 1 86 ? -13.338 2.579 24.355 1.00 96.94 86 LYS A CA 1
ATOM 678 C C . LYS A 1 86 ? -14.603 3.416 24.550 1.00 96.94 86 LYS A C 1
ATOM 680 O O . LYS A 1 86 ? -14.900 3.797 25.677 1.00 96.94 86 LYS A O 1
ATOM 685 N N . TYR A 1 87 ? -15.336 3.697 23.477 1.00 96.81 87 TYR A N 1
ATOM 686 C CA . TYR A 1 87 ? -16.576 4.477 23.515 1.00 96.81 87 TYR A CA 1
ATOM 687 C C . TYR A 1 87 ? -17.839 3.608 23.383 1.00 96.81 87 TYR A C 1
ATOM 689 O O . TYR A 1 87 ? -18.920 4.136 23.132 1.00 96.81 87 TYR A O 1
ATOM 697 N N . GLY A 1 88 ? -17.726 2.280 23.529 1.00 94.38 88 GLY A N 1
ATOM 698 C CA . GLY A 1 88 ? -18.863 1.355 23.429 1.00 94.38 88 GLY A CA 1
ATOM 699 C C . GLY A 1 88 ? -19.481 1.256 22.028 1.00 94.38 88 GLY A C 1
ATOM 700 O O . GLY A 1 88 ? -20.610 0.793 21.873 1.00 94.38 88 GLY A O 1
ATOM 701 N N . LEU A 1 89 ? -18.761 1.699 20.996 1.00 94.94 89 LEU A N 1
ATOM 702 C CA . LEU A 1 89 ? -19.164 1.564 19.600 1.00 94.94 89 LEU A CA 1
ATOM 703 C C . LEU A 1 89 ? -18.844 0.153 19.103 1.00 94.94 89 LEU A C 1
ATOM 705 O O . LEU A 1 89 ? -17.808 -0.423 19.432 1.00 94.94 89 LEU A O 1
ATOM 709 N N . LYS A 1 90 ? -19.719 -0.382 18.247 1.00 93.12 90 LYS A N 1
ATOM 710 C CA . LYS A 1 90 ? -19.490 -1.674 17.592 1.00 93.12 90 LYS A CA 1
ATOM 711 C C . LYS A 1 90 ? -18.263 -1.610 16.685 1.00 93.12 90 LYS A C 1
ATOM 713 O O . LYS A 1 90 ? -18.045 -0.620 15.983 1.00 93.12 90 LYS A O 1
ATOM 718 N N . GLU A 1 91 ? -17.501 -2.695 16.669 1.00 92.44 91 GLU A N 1
ATOM 719 C CA . GLU A 1 91 ? -16.373 -2.863 15.760 1.00 92.44 91 GLU A CA 1
ATOM 720 C C . GLU A 1 91 ? -16.828 -2.856 14.298 1.00 92.44 91 GLU A C 1
ATOM 722 O O . GLU A 1 91 ? -17.928 -3.298 13.948 1.00 92.44 91 GLU A O 1
ATOM 727 N N . SER A 1 92 ? -15.964 -2.345 13.424 1.00 93.44 92 SER A N 1
ATOM 728 C CA . SER A 1 92 ? -16.210 -2.379 11.986 1.00 93.44 92 SER A CA 1
ATOM 729 C C . SER A 1 92 ? -15.765 -3.727 11.430 1.00 93.44 92 SER A C 1
ATOM 731 O O . SER A 1 92 ? -14.590 -4.069 11.544 1.00 93.44 92 SER A O 1
ATOM 733 N N . ARG A 1 93 ? -16.667 -4.460 10.763 1.00 92.50 93 ARG A N 1
ATOM 734 C CA . ARG A 1 93 ? -16.342 -5.748 10.116 1.00 92.50 93 ARG A CA 1
ATOM 735 C C . ARG A 1 93 ? -15.198 -5.629 9.110 1.00 92.50 93 ARG A C 1
ATOM 737 O O . ARG A 1 93 ? -14.327 -6.485 9.083 1.00 92.50 93 ARG A O 1
ATOM 744 N N . ASN A 1 94 ? -15.163 -4.540 8.345 1.00 91.56 94 ASN A N 1
ATOM 745 C CA . ASN A 1 94 ? -14.091 -4.295 7.376 1.00 91.56 94 ASN A CA 1
ATOM 746 C C . ASN A 1 94 ? -12.742 -4.072 8.072 1.00 91.56 94 ASN A C 1
ATOM 748 O O . ASN A 1 94 ? -11.705 -4.481 7.560 1.00 91.56 94 ASN A O 1
ATOM 752 N N . ASP A 1 95 ? -12.754 -3.417 9.237 1.00 89.69 95 ASP A N 1
ATOM 753 C CA . ASP A 1 95 ? -11.534 -3.182 10.010 1.00 89.69 95 ASP A CA 1
ATOM 754 C C . ASP A 1 95 ? -11.055 -4.482 10.669 1.00 89.69 95 ASP A C 1
ATOM 756 O O . ASP A 1 95 ? -9.855 -4.724 10.697 1.00 89.69 95 ASP A O 1
ATOM 760 N N . VAL A 1 96 ? -11.977 -5.334 11.133 1.00 91.00 96 VAL A N 1
ATOM 761 C CA . VAL A 1 96 ? -11.662 -6.681 11.640 1.00 91.00 96 VAL A CA 1
ATOM 762 C C . VAL A 1 96 ? -11.021 -7.528 10.540 1.00 91.00 96 VAL A C 1
ATOM 764 O O . VAL A 1 96 ? -9.915 -8.022 10.726 1.00 91.00 96 VAL A O 1
ATOM 767 N N . GLN A 1 97 ? -11.643 -7.593 9.362 1.00 91.50 97 GLN A N 1
ATOM 768 C CA . GLN A 1 97 ? -11.128 -8.370 8.235 1.00 91.50 97 GLN A CA 1
ATOM 769 C C . GLN A 1 97 ? -9.735 -7.896 7.785 1.00 91.50 97 GLN A C 1
ATOM 771 O O . GLN A 1 97 ? -8.845 -8.708 7.569 1.00 91.50 97 GLN A O 1
ATOM 776 N N . MET A 1 98 ? -9.490 -6.580 7.728 1.00 87.31 98 MET A N 1
ATOM 777 C CA . MET A 1 98 ? -8.150 -6.063 7.405 1.00 87.31 98 MET A CA 1
ATOM 778 C C . MET A 1 98 ? -7.082 -6.446 8.436 1.00 87.31 98 MET A C 1
ATOM 780 O O . MET A 1 98 ? -5.913 -6.587 8.077 1.00 87.31 98 MET A O 1
ATOM 784 N N . VAL A 1 99 ? -7.455 -6.558 9.712 1.00 89.31 99 VAL A N 1
ATOM 785 C CA . VAL A 1 99 ? -6.541 -6.998 10.773 1.00 89.31 99 VAL A CA 1
ATOM 786 C C . VAL A 1 99 ? -6.283 -8.502 10.673 1.00 89.31 99 VAL A C 1
ATOM 788 O O . VAL A 1 99 ? -5.151 -8.920 10.896 1.00 89.31 99 VAL A O 1
ATOM 791 N N . GLU A 1 100 ? -7.280 -9.301 10.294 1.00 88.81 100 GLU A N 1
ATOM 792 C CA . GLU A 1 100 ? -7.138 -10.747 10.068 1.00 88.81 100 GLU A CA 1
ATOM 793 C C . GLU A 1 100 ? -6.265 -11.059 8.841 1.00 88.81 100 GLU A C 1
ATOM 795 O O . GLU A 1 100 ? -5.321 -11.841 8.943 1.00 88.81 100 GLU A O 1
ATOM 800 N N . ASP A 1 101 ? -6.513 -10.392 7.709 1.00 85.31 101 ASP A N 1
ATOM 801 C CA . ASP A 1 101 ? -5.847 -10.672 6.427 1.00 85.31 101 ASP A CA 1
ATOM 802 C C . ASP A 1 101 ? -4.369 -10.250 6.399 1.00 85.31 101 ASP A C 1
ATOM 804 O O . ASP A 1 101 ? -3.553 -10.799 5.650 1.00 85.31 101 ASP A O 1
ATOM 808 N N . HIS A 1 102 ? -4.006 -9.226 7.171 1.00 84.44 102 HIS A N 1
ATOM 809 C CA . HIS A 1 102 ? -2.673 -8.615 7.111 1.00 84.44 102 HIS A CA 1
ATOM 810 C C . HIS A 1 102 ? -1.944 -8.568 8.455 1.00 84.44 102 HIS A C 1
ATOM 812 O O . HIS A 1 102 ? -0.776 -8.169 8.487 1.00 84.44 102 HIS A O 1
ATOM 818 N N . GLY A 1 103 ? -2.599 -9.033 9.522 1.00 69.25 103 GLY A N 1
ATOM 819 C CA . GLY A 1 103 ? -2.087 -9.111 10.883 1.00 69.25 103 GLY A CA 1
ATOM 820 C C . GLY A 1 103 ? -1.860 -7.735 11.522 1.00 69.25 103 GLY A C 1
ATOM 821 O O . GLY A 1 103 ? -1.361 -6.810 10.875 1.00 69.25 103 GLY A O 1
ATOM 822 N N . PRO A 1 104 ? -2.125 -7.562 12.827 1.00 59.38 104 PRO A N 1
ATOM 823 C CA . PRO A 1 104 ? -1.426 -6.521 13.558 1.00 59.38 104 PRO A CA 1
ATOM 824 C C . PRO A 1 104 ? 0.047 -6.938 13.575 1.00 59.38 104 PRO A C 1
ATOM 826 O O . PRO A 1 104 ? 0.378 -8.022 14.061 1.00 59.38 104 PRO A O 1
ATOM 829 N N . ALA A 1 105 ? 0.943 -6.121 13.016 1.00 53.50 105 ALA A N 1
ATOM 830 C CA . ALA A 1 105 ? 2.366 -6.341 13.222 1.00 53.50 105 ALA A CA 1
ATOM 831 C C . ALA A 1 105 ? 2.580 -6.386 14.741 1.00 53.50 105 ALA A C 1
ATOM 833 O O . ALA A 1 105 ? 2.309 -5.406 15.440 1.00 53.50 105 ALA A O 1
ATOM 834 N N . GLY A 1 106 ? 2.949 -7.561 15.264 1.00 47.66 106 GLY A N 1
ATOM 835 C CA . GLY A 1 106 ? 3.271 -7.719 16.675 1.00 47.66 106 GLY A CA 1
ATOM 836 C C . GLY A 1 106 ? 4.212 -6.590 17.068 1.00 47.66 106 GLY A C 1
ATOM 837 O O . GLY A 1 106 ? 5.122 -6.299 16.297 1.00 47.66 106 GLY A O 1
ATOM 838 N N . LYS A 1 107 ? 3.918 -5.925 18.197 1.00 43.47 107 LYS A N 1
ATOM 839 C CA . LYS A 1 107 ? 4.667 -4.791 18.760 1.00 43.47 107 LYS A CA 1
ATOM 840 C C . LYS A 1 107 ? 6.140 -4.860 18.349 1.00 43.47 107 LYS A C 1
ATOM 842 O O . LYS A 1 107 ? 6.923 -5.553 18.991 1.00 43.47 107 LYS A O 1
ATOM 847 N N . SER A 1 108 ? 6.514 -4.152 17.288 1.00 41.72 108 SER A N 1
ATOM 848 C CA . SER A 1 108 ? 7.914 -3.916 16.996 1.00 41.72 108 SER A CA 1
ATOM 849 C C . SER A 1 108 ? 8.365 -2.900 18.034 1.00 41.72 108 SER A C 1
ATOM 851 O O . SER A 1 108 ? 8.139 -1.701 17.890 1.00 41.72 108 SER A O 1
ATOM 853 N N . THR A 1 109 ? 8.926 -3.388 19.138 1.00 44.00 109 THR A N 1
ATOM 854 C CA . THR A 1 109 ? 9.891 -2.621 19.921 1.00 44.00 109 THR A CA 1
ATOM 855 C C . THR A 1 109 ? 11.052 -2.334 18.975 1.00 44.00 109 THR A C 1
ATOM 857 O O . THR A 1 109 ? 11.884 -3.202 18.728 1.00 44.00 109 THR A O 1
ATOM 860 N N . GLY A 1 110 ? 11.011 -1.174 18.336 1.00 37.97 11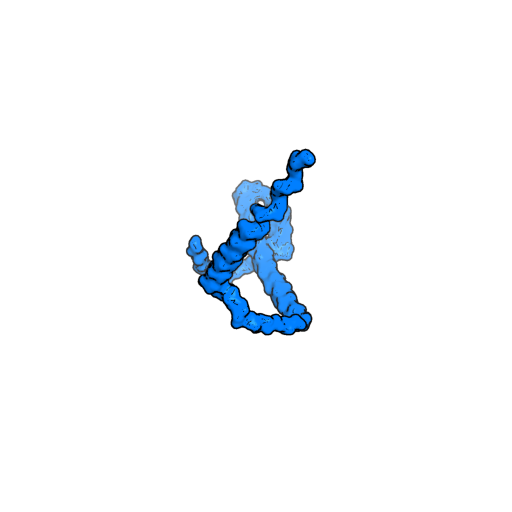0 GLY A N 1
ATOM 861 C CA . GLY A 1 110 ? 11.955 -0.753 17.313 1.00 37.97 110 GLY A CA 1
ATOM 862 C C . GLY A 1 110 ? 12.016 0.757 17.351 1.00 37.97 110 GLY A C 1
ATOM 863 O O . GLY A 1 110 ? 11.235 1.437 16.692 1.00 37.97 110 GLY A O 1
ATOM 864 N N . GLU A 1 111 ? 12.865 1.225 18.252 1.00 48.25 111 GLU A N 1
ATOM 865 C CA . GLU A 1 111 ? 13.436 2.559 18.290 1.00 48.25 111 GLU A CA 1
ATOM 866 C C . GLU A 1 111 ? 13.851 3.043 16.889 1.00 48.25 111 GLU A C 1
ATOM 868 O O . GLU A 1 111 ? 14.392 2.282 16.091 1.00 48.25 111 GLU A O 1
ATOM 873 N N . GLU A 1 112 ? 13.622 4.340 16.685 1.00 55.00 112 GLU A N 1
ATOM 874 C CA . GLU A 1 112 ? 14.310 5.226 15.743 1.00 55.00 112 GLU A CA 1
ATOM 875 C C . GLU A 1 112 ? 13.944 5.194 14.245 1.00 55.00 112 GLU A C 1
ATOM 877 O O . GLU A 1 112 ? 13.484 4.222 13.656 1.00 55.00 112 GLU A O 1
ATOM 882 N N . ASP A 1 113 ? 14.139 6.378 13.661 1.00 50.59 113 ASP A N 1
ATOM 883 C CA . ASP A 1 113 ? 14.148 6.716 12.240 1.00 50.59 113 ASP A CA 1
ATOM 884 C C . ASP A 1 113 ? 12.817 6.853 11.499 1.00 50.59 113 ASP A C 1
ATOM 886 O O . ASP A 1 113 ? 12.436 6.074 10.627 1.00 50.59 113 ASP A O 1
ATOM 890 N N . SER A 1 114 ? 12.174 8.006 11.696 1.00 53.81 114 SER A N 1
ATOM 891 C CA . SER A 1 114 ? 12.179 9.022 10.626 1.00 53.81 114 SER A CA 1
ATOM 892 C C . SER A 1 114 ? 11.608 10.346 11.124 1.00 53.81 114 SER A C 1
ATOM 894 O O . SER A 1 114 ? 10.401 10.561 11.218 1.00 53.81 114 SER A O 1
ATOM 896 N N . LYS A 1 115 ? 12.536 11.263 11.399 1.00 53.28 115 LYS A N 1
ATOM 897 C CA . LYS A 1 115 ? 12.343 12.711 11.413 1.00 53.28 115 LYS A CA 1
ATOM 898 C C . LYS A 1 115 ? 11.522 13.103 10.183 1.00 53.28 115 LYS A C 1
ATOM 900 O O . LYS A 1 115 ? 12.026 13.107 9.064 1.00 53.28 115 LYS A O 1
ATOM 905 N N . CYS A 1 116 ? 10.239 13.370 10.393 1.00 49.19 116 CYS A N 1
ATOM 906 C CA . CYS A 1 116 ? 9.336 13.907 9.388 1.00 49.19 116 CYS A CA 1
ATOM 907 C C . CYS A 1 116 ? 9.918 15.225 8.864 1.00 49.19 116 CYS A C 1
ATOM 909 O O . CYS A 1 116 ? 9.874 16.247 9.546 1.00 49.19 116 CYS A O 1
ATOM 911 N N . LEU A 1 117 ? 10.498 15.177 7.663 1.00 49.91 117 LEU A N 1
ATOM 912 C CA . LEU A 1 117 ? 10.822 16.351 6.869 1.00 49.91 117 LEU A CA 1
ATOM 913 C C . LEU A 1 117 ? 9.483 16.967 6.446 1.00 49.91 117 LEU A C 1
ATOM 915 O O . LEU A 1 117 ? 8.806 16.457 5.555 1.00 49.91 117 LEU A O 1
ATOM 919 N N . VAL A 1 118 ? 9.062 18.002 7.165 1.00 54.47 118 VAL A N 1
ATOM 920 C CA . VAL A 1 118 ? 7.986 18.891 6.730 1.00 54.47 118 VAL A CA 1
ATOM 921 C C . VAL A 1 118 ? 8.568 19.720 5.585 1.00 54.47 118 VAL A C 1
ATOM 923 O O . VAL A 1 118 ? 9.569 20.406 5.792 1.00 54.47 118 VAL A O 1
ATOM 926 N N . MET A 1 119 ? 8.004 19.571 4.383 1.00 48.47 119 MET A N 1
ATOM 927 C CA . MET A 1 119 ? 8.179 20.543 3.298 1.00 48.47 119 MET A CA 1
ATOM 928 C C . MET A 1 119 ? 7.346 21.785 3.589 1.00 48.47 119 MET A C 1
ATOM 930 O O . MET A 1 119 ? 6.202 21.607 4.068 1.00 48.47 119 MET A O 1
#

Secondary structure (DSSP, 8-state):
------SSSSSSHHHHHHHHHHHHHHHHHHHHTT--------PPPP-HHHHHHHHHHHHHHHHHHHHHHHHHHHHHHHHHHHHHHHTTPPPPHHHHHHHHHH-----------------